Protein AF-A0A378SLG9-F1 (afdb_monomer)

pLDDT: mean 72.74, std 15.31, range [37.0, 95.31]

Organism: NCBI:txid1804

Foldseek 3Di:
DDDPPDCCVVDVPDDPPPPPDDPPDDDPPDDDDDFAKDDWDWDWDQDPVGIDTDTDIDGHDDDP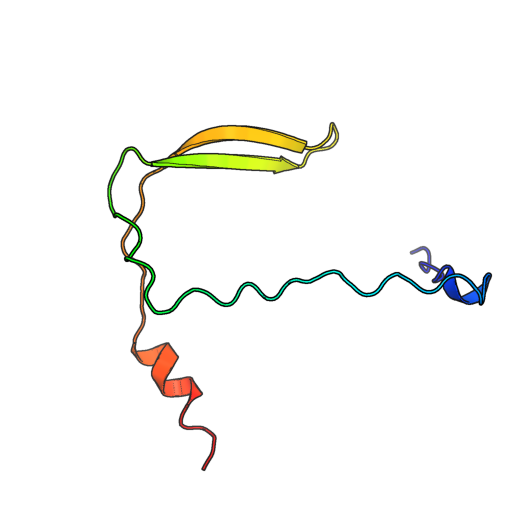DPVVVVVVVVPPPD

Structure (mmCIF, N/CA/C/O backbone)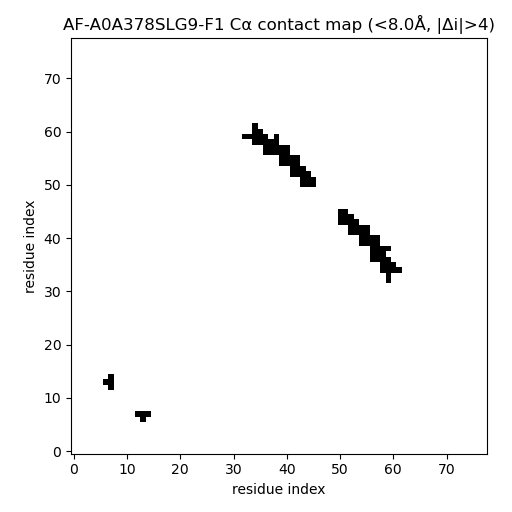:
data_AF-A0A378SLG9-F1
#
_entry.id   AF-A0A378SLG9-F1
#
loop_
_atom_site.group_PDB
_atom_site.id
_atom_site.type_symbol
_atom_site.label_atom_id
_atom_site.label_alt_id
_atom_site.label_comp_id
_atom_site.label_asym_id
_atom_site.label_entity_id
_atom_site.label_seq_id
_atom_site.pdbx_PDB_ins_code
_atom_site.Cartn_x
_atom_site.Cartn_y
_atom_site.Cartn_z
_atom_site.occupancy
_atom_site.B_iso_or_equiv
_atom_site.auth_seq_id
_atom_site.auth_comp_id
_atom_site.auth_asym_id
_atom_site.auth_atom_id
_atom_site.pdbx_PDB_model_num
ATOM 1 N N . MET A 1 1 ? -13.336 -10.234 32.856 1.00 37.00 1 MET A N 1
ATOM 2 C CA . MET A 1 1 ? -13.167 -10.618 31.443 1.00 37.00 1 MET A CA 1
ATOM 3 C C . MET A 1 1 ? -14.543 -11.061 30.995 1.00 37.00 1 MET A C 1
ATOM 5 O O . MET A 1 1 ? -14.969 -12.111 31.448 1.00 37.00 1 MET A O 1
ATOM 9 N N . SER A 1 2 ? -15.302 -10.201 30.312 1.00 46.81 2 SER A N 1
ATOM 10 C CA . SER A 1 2 ? -16.642 -10.583 29.852 1.00 46.81 2 SER A CA 1
ATOM 11 C C . SER A 1 2 ? -16.479 -11.517 28.668 1.00 46.81 2 SER A C 1
ATOM 13 O O . SER A 1 2 ? -15.850 -11.143 27.682 1.00 46.81 2 SER A O 1
ATOM 15 N N . GLU A 1 3 ? -16.995 -12.730 28.818 1.00 56.00 3 GLU A N 1
ATOM 16 C CA . GLU A 1 3 ? -17.174 -13.688 27.736 1.00 56.00 3 GLU A CA 1
ATOM 17 C C . GLU A 1 3 ? -18.032 -13.004 26.667 1.00 56.00 3 GLU A C 1
ATOM 19 O O . GLU A 1 3 ? -19.185 -12.644 26.912 1.00 56.00 3 GLU A O 1
ATOM 24 N N . GLU A 1 4 ? -17.439 -12.719 25.508 1.00 57.94 4 GLU A N 1
ATOM 25 C CA . GLU A 1 4 ? -18.178 -12.266 24.335 1.00 57.94 4 GLU A CA 1
ATOM 26 C C . GLU A 1 4 ? -19.070 -13.431 23.887 1.00 57.94 4 GLU A C 1
ATOM 28 O O . GLU A 1 4 ? -18.656 -14.270 23.091 1.00 57.94 4 GLU A O 1
ATOM 33 N N . HIS A 1 5 ? -20.274 -13.526 24.457 1.00 58.47 5 HIS A N 1
ATOM 34 C CA . HIS A 1 5 ? -21.291 -14.462 23.996 1.00 58.47 5 HIS A CA 1
ATOM 35 C C . HIS A 1 5 ? -21.584 -14.162 22.528 1.00 58.47 5 HIS A C 1
ATOM 37 O O . HIS A 1 5 ? -22.020 -13.059 22.180 1.00 58.47 5 HIS A O 1
ATOM 43 N N . ASP A 1 6 ? -21.317 -15.135 21.659 1.00 62.41 6 ASP A N 1
ATOM 44 C CA . ASP A 1 6 ? -21.641 -15.014 20.249 1.00 62.41 6 ASP A CA 1
ATOM 45 C C . ASP A 1 6 ? -23.162 -14.884 20.118 1.00 62.41 6 ASP A C 1
ATOM 47 O O . ASP A 1 6 ? -23.925 -15.725 20.592 1.00 62.41 6 ASP A O 1
ATOM 51 N N . LEU A 1 7 ? -23.619 -13.806 19.478 1.00 61.19 7 LEU A N 1
ATOM 52 C CA . LEU A 1 7 ? -25.044 -13.493 19.301 1.00 61.19 7 LEU A CA 1
ATOM 53 C C . LEU A 1 7 ? -25.811 -14.606 18.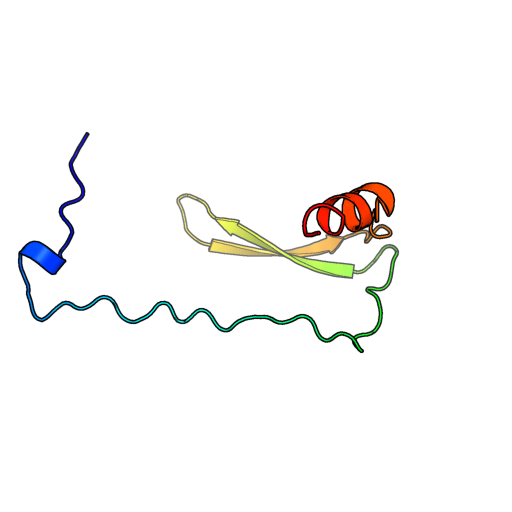557 1.00 61.19 7 LEU A C 1
ATOM 55 O O . LEU A 1 7 ? -27.041 -14.635 18.591 1.00 61.19 7 LEU A O 1
ATOM 59 N N . SER A 1 8 ? -25.082 -15.531 17.924 1.00 59.84 8 SER A N 1
ATOM 60 C CA . SER A 1 8 ? -25.591 -16.754 17.304 1.00 59.84 8 SER A CA 1
ATOM 61 C C . SER A 1 8 ? -26.218 -17.740 18.302 1.00 59.84 8 SER A C 1
ATOM 63 O O . SER A 1 8 ? -27.073 -18.530 17.907 1.00 59.84 8 SER A O 1
ATOM 65 N N . GLU A 1 9 ? -25.863 -17.680 19.592 1.00 62.94 9 GLU A N 1
ATOM 66 C CA . GLU A 1 9 ? -26.435 -18.551 20.629 1.00 62.94 9 GLU A CA 1
ATOM 67 C C . GLU A 1 9 ? -27.880 -18.169 20.989 1.00 62.94 9 GLU A C 1
ATOM 69 O O . GLU A 1 9 ? -28.680 -19.031 21.351 1.00 62.94 9 GLU A O 1
ATOM 74 N N . GLY A 1 10 ? -28.233 -16.881 20.883 1.00 65.06 10 GLY A N 1
ATOM 75 C CA . GLY A 1 10 ? -29.561 -16.366 21.243 1.00 65.06 10 GLY A CA 1
ATOM 76 C C . GLY A 1 10 ? -30.536 -16.246 20.071 1.00 65.06 10 GLY A C 1
ATOM 77 O O . GLY A 1 10 ? -31.746 -16.183 20.284 1.00 65.06 10 GLY A O 1
ATOM 78 N N . PHE A 1 11 ? -30.022 -16.219 18.839 1.00 68.56 11 PHE A N 1
ATOM 79 C CA . PHE A 1 11 ? -30.811 -15.969 17.639 1.00 68.56 11 PHE A CA 1
ATOM 80 C C . PHE A 1 11 ? -30.358 -16.904 16.508 1.00 68.56 11 PHE A C 1
ATOM 82 O O . PHE A 1 11 ? -29.433 -16.570 15.769 1.00 68.56 11 PHE A O 1
ATOM 89 N N . PRO A 1 12 ? -31.008 -18.068 16.319 1.00 65.38 12 PRO A N 1
ATOM 90 C CA . PRO A 1 12 ? -30.594 -19.064 15.321 1.00 65.38 12 PRO A CA 1
ATOM 91 C C . PRO A 1 12 ? -30.708 -18.568 13.866 1.00 65.38 12 PRO A C 1
ATOM 93 O O . PRO A 1 12 ? -30.158 -19.171 12.946 1.00 65.38 12 PRO A O 1
ATOM 96 N N . GLU A 1 13 ? -31.424 -17.465 13.657 1.00 66.81 13 GLU A N 1
ATOM 97 C CA . GLU A 1 13 ? -31.559 -16.742 12.390 1.00 66.81 13 GLU A CA 1
ATOM 98 C C . GLU A 1 13 ? -30.412 -15.754 12.115 1.00 66.81 13 GLU A C 1
ATOM 100 O O . GLU A 1 13 ? -30.199 -15.368 10.965 1.00 66.81 13 GLU A O 1
ATOM 105 N N . TYR A 1 14 ? -29.629 -15.381 13.135 1.00 63.47 14 TYR A N 1
ATOM 106 C CA . TYR A 1 14 ? -28.426 -14.572 12.963 1.00 63.47 14 TYR A CA 1
ATOM 107 C C . TYR A 1 14 ? -27.265 -15.449 12.497 1.00 63.47 14 TYR A C 1
ATOM 109 O O . TYR A 1 14 ? -26.453 -15.948 13.274 1.00 63.47 14 TYR A O 1
ATOM 117 N N . GLN A 1 15 ? -27.157 -15.594 11.181 1.00 64.56 15 GLN A N 1
ATOM 118 C CA . GLN A 1 15 ? -25.936 -16.056 10.537 1.00 64.56 15 GLN A CA 1
ATOM 119 C C . GLN A 1 15 ? -25.091 -14.827 10.210 1.00 64.56 15 GLN A C 1
ATOM 121 O O . GLN A 1 15 ? -25.560 -13.916 9.523 1.00 64.56 15 GLN A O 1
ATOM 126 N N . ARG A 1 16 ? -23.846 -14.770 10.709 1.00 65.00 16 ARG A N 1
ATOM 127 C CA . ARG A 1 16 ? -22.913 -13.723 10.270 1.00 65.00 16 ARG A CA 1
ATOM 128 C C . ARG A 1 16 ? -22.824 -13.805 8.7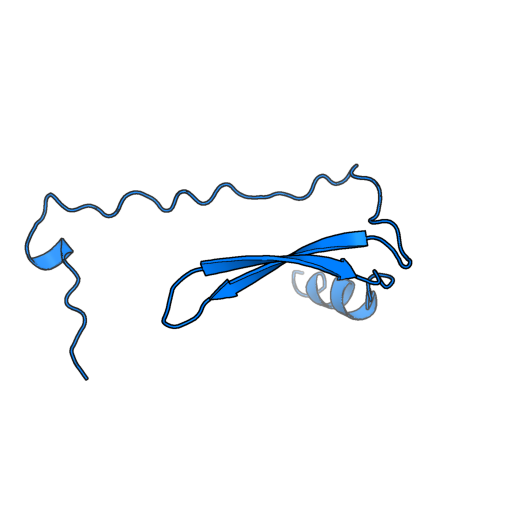44 1.00 65.00 16 ARG A C 1
ATOM 130 O O . ARG A 1 16 ? -22.634 -14.914 8.234 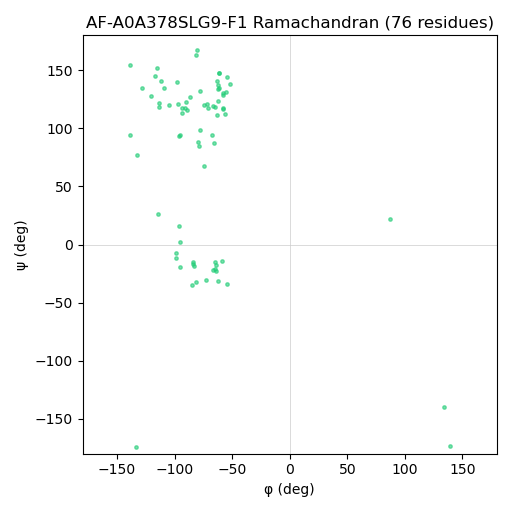1.00 65.00 16 ARG A O 1
ATOM 137 N N . PRO A 1 17 ? -22.962 -12.683 8.016 1.00 67.06 17 PRO A N 1
ATOM 138 C CA . PRO A 1 17 ? -22.749 -12.710 6.581 1.00 67.06 17 PRO A CA 1
ATOM 139 C C . PRO A 1 17 ? -21.361 -13.306 6.312 1.00 67.06 17 PRO A C 1
ATOM 141 O O . PRO A 1 17 ? -20.439 -13.089 7.115 1.00 67.06 17 PRO A O 1
ATOM 144 N N . PRO A 1 18 ? -21.200 -14.090 5.232 1.00 69.12 18 PRO A N 1
ATOM 145 C CA . PRO A 1 18 ? -19.885 -14.574 4.849 1.00 69.12 18 PRO A CA 1
ATOM 146 C C . PRO A 1 18 ? -18.946 -13.373 4.783 1.00 69.12 18 PRO A C 1
ATOM 148 O O . PRO A 1 18 ? -19.344 -12.293 4.339 1.00 69.12 18 PRO A O 1
ATOM 151 N N . ARG A 1 19 ? -17.719 -13.534 5.285 1.00 66.94 19 ARG A N 1
ATOM 152 C CA . ARG A 1 19 ? -16.740 -12.455 5.192 1.00 66.94 19 ARG A CA 1
ATOM 153 C C . ARG A 1 19 ? -16.572 -12.139 3.709 1.00 66.94 19 ARG A C 1
ATOM 155 O O . ARG A 1 19 ? -16.147 -13.011 2.954 1.00 66.94 19 ARG A O 1
ATOM 162 N N . ASP A 1 20 ? -16.928 -10.922 3.317 1.00 60.25 20 ASP A N 1
ATOM 163 C CA . ASP A 1 20 ? -16.757 -10.422 1.955 1.00 60.25 20 ASP A CA 1
ATOM 164 C C . ASP A 1 20 ? -15.271 -10.113 1.735 1.00 60.25 20 ASP A C 1
ATOM 166 O O . ASP A 1 20 ? -14.822 -8.970 1.730 1.00 60.25 20 ASP A O 1
ATOM 170 N N . ILE A 1 21 ? -14.460 -11.172 1.721 1.00 63.31 21 ILE A N 1
ATOM 171 C CA . ILE A 1 21 ? -13.032 -11.093 1.450 1.00 63.31 21 ILE A CA 1
ATOM 172 C C . ILE A 1 21 ? -12.891 -11.381 -0.031 1.00 63.31 21 ILE A C 1
ATOM 174 O O . ILE A 1 21 ? -12.830 -12.539 -0.444 1.00 63.31 21 ILE A O 1
ATOM 178 N N . VAL A 1 22 ? -12.850 -10.329 -0.838 1.00 65.12 22 VAL A N 1
ATOM 179 C CA . VAL A 1 22 ? -12.394 -10.456 -2.220 1.00 65.12 22 VAL A CA 1
ATOM 180 C C . VAL A 1 22 ? -10.904 -10.811 -2.163 1.00 65.12 22 VAL A C 1
ATOM 182 O O . VAL A 1 22 ? -10.123 -10.032 -1.607 1.00 65.12 22 VAL A O 1
ATOM 185 N N . PRO A 1 23 ? -10.469 -11.973 -2.688 1.00 60.97 23 PRO A N 1
ATOM 186 C CA . PRO A 1 23 ? -9.052 -12.276 -2.780 1.00 60.97 23 PRO A CA 1
ATOM 187 C C . PRO A 1 23 ? -8.398 -11.250 -3.705 1.00 60.97 23 PRO A C 1
ATOM 189 O O . PRO A 1 23 ? -8.644 -11.238 -4.910 1.00 60.97 23 PRO A O 1
ATOM 192 N N . HIS A 1 24 ? -7.558 -10.381 -3.150 1.00 61.19 24 HIS A N 1
ATOM 193 C CA . HIS A 1 24 ? -6.670 -9.555 -3.955 1.00 61.19 24 HIS A CA 1
ATOM 194 C C . HIS A 1 24 ? -5.484 -10.412 -4.395 1.00 61.19 24 HIS A C 1
ATOM 196 O O . HIS A 1 24 ? -4.442 -10.438 -3.743 1.00 61.19 24 HIS A O 1
ATOM 202 N N . THR A 1 25 ? -5.656 -11.153 -5.491 1.00 72.62 25 THR A N 1
ATOM 203 C CA . THR A 1 25 ? -4.517 -11.734 -6.202 1.00 72.62 25 THR A CA 1
ATOM 204 C C . THR A 1 25 ? -3.777 -10.587 -6.891 1.00 72.62 25 THR A C 1
ATOM 206 O O . THR A 1 25 ? -4.386 -9.903 -7.715 1.00 72.62 25 THR A O 1
ATOM 209 N N . PRO A 1 26 ? -2.506 -10.318 -6.545 1.00 67.69 26 PRO A N 1
ATOM 210 C CA . PRO A 1 26 ? -1.725 -9.324 -7.264 1.00 67.69 26 PRO A CA 1
ATOM 211 C C . PRO A 1 26 ? -1.589 -9.755 -8.728 1.00 67.69 26 PRO A C 1
ATOM 213 O O . PRO A 1 26 ? -1.333 -10.925 -9.012 1.00 67.69 26 PRO A O 1
ATOM 216 N N . ASP A 1 27 ? -1.790 -8.811 -9.642 1.00 79.62 27 ASP A N 1
ATOM 217 C CA . ASP A 1 27 ? -1.603 -9.034 -11.074 1.00 79.62 27 ASP A CA 1
ATOM 218 C C . ASP A 1 27 ? -0.113 -9.323 -11.349 1.00 79.62 27 ASP A C 1
ATOM 220 O O . ASP A 1 27 ? 0.729 -8.472 -11.038 1.00 79.62 27 ASP A O 1
ATOM 224 N N . PRO A 1 28 ? 0.244 -10.513 -11.875 1.00 75.38 28 PRO A N 1
ATOM 225 C CA . PRO A 1 28 ? 1.635 -10.865 -12.148 1.00 75.38 28 PRO A CA 1
ATOM 226 C C . PRO A 1 28 ? 2.259 -10.013 -13.261 1.00 75.38 28 PRO A C 1
ATOM 228 O O . PRO A 1 28 ? 3.483 -9.891 -13.302 1.00 75.38 28 PRO A O 1
ATOM 231 N N . ASP A 1 29 ? 1.438 -9.416 -14.129 1.00 81.62 29 ASP A N 1
ATOM 232 C CA . ASP A 1 29 ? 1.870 -8.571 -15.243 1.00 81.62 29 ASP A CA 1
ATOM 233 C C . ASP A 1 29 ? 1.852 -7.074 -14.882 1.00 81.62 29 ASP A C 1
ATOM 235 O O . ASP A 1 29 ? 2.172 -6.220 -15.719 1.00 81.62 29 ASP A O 1
ATOM 239 N N . ALA A 1 30 ? 1.509 -6.726 -13.635 1.00 80.88 30 ALA A N 1
ATOM 240 C CA . ALA A 1 30 ? 1.546 -5.344 -13.188 1.00 80.88 30 ALA A CA 1
ATOM 241 C C . ALA A 1 30 ? 2.978 -4.783 -13.258 1.00 80.88 30 ALA A C 1
ATOM 243 O O . ALA A 1 30 ? 3.940 -5.440 -12.841 1.00 80.88 30 ALA A O 1
ATOM 244 N N . PRO A 1 31 ? 3.151 -3.538 -13.742 1.00 79.25 31 PRO A N 1
ATOM 245 C CA . PRO A 1 31 ? 4.452 -2.895 -13.721 1.00 79.25 31 PRO A CA 1
ATOM 246 C C . PRO A 1 31 ? 4.947 -2.745 -12.274 1.00 79.25 31 PRO A C 1
ATOM 248 O O . PRO A 1 31 ? 4.145 -2.528 -11.358 1.00 79.25 31 PRO A O 1
ATOM 251 N N . PRO A 1 32 ? 6.270 -2.817 -12.045 1.00 78.94 32 PRO A N 1
ATOM 252 C CA . PRO A 1 32 ? 6.825 -2.621 -10.715 1.00 78.94 32 PRO A CA 1
ATOM 253 C C . PRO A 1 32 ? 6.497 -1.217 -10.199 1.00 78.94 32 PRO A C 1
ATOM 255 O O . PRO A 1 32 ? 6.456 -0.252 -10.967 1.00 78.94 32 PRO A O 1
ATOM 258 N N . LEU A 1 33 ? 6.317 -1.098 -8.880 1.00 77.38 33 LEU A N 1
ATOM 259 C CA . LEU A 1 33 ? 6.116 0.201 -8.245 1.00 77.38 33 LEU A CA 1
ATOM 260 C C . LEU A 1 33 ? 7.308 1.126 -8.550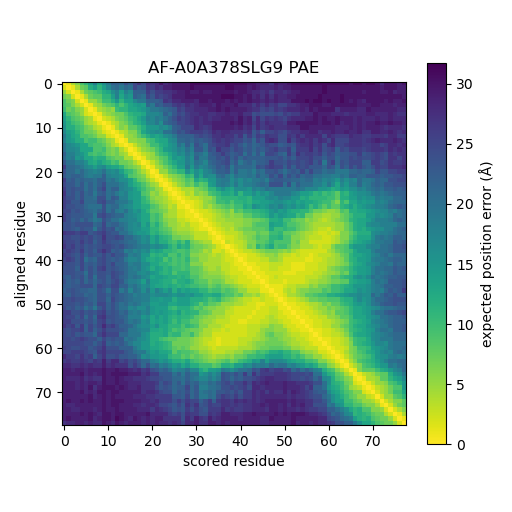 1.00 77.38 33 LEU A C 1
ATOM 262 O O . LEU A 1 33 ? 8.462 0.712 -8.372 1.00 77.38 33 LEU A O 1
ATOM 266 N N . PRO A 1 34 ? 7.061 2.369 -9.001 1.00 81.94 34 PRO A N 1
ATOM 267 C CA . PRO A 1 34 ? 8.128 3.332 -9.224 1.00 81.94 34 PRO A CA 1
ATOM 268 C C . PRO A 1 34 ? 8.833 3.638 -7.899 1.00 81.94 34 PRO A C 1
ATOM 270 O O . PRO A 1 34 ? 8.193 3.855 -6.875 1.00 81.94 34 PRO A O 1
ATOM 273 N N . THR A 1 35 ? 10.165 3.635 -7.918 1.00 87.25 35 THR A N 1
ATOM 274 C CA . THR A 1 35 ? 10.987 3.970 -6.748 1.00 87.25 35 THR A CA 1
ATOM 275 C C . THR A 1 35 ? 11.441 5.417 -6.811 1.00 87.25 35 THR A C 1
ATOM 277 O O . THR A 1 35 ? 11.891 5.861 -7.870 1.00 87.25 35 THR A O 1
ATOM 280 N N . GLY A 1 36 ? 11.439 6.112 -5.677 1.00 85.62 36 GLY A N 1
ATOM 281 C CA . GLY A 1 36 ? 11.874 7.503 -5.591 1.00 85.62 36 GLY A CA 1
ATOM 282 C C . GLY A 1 36 ? 10.984 8.365 -4.693 1.00 85.62 36 GLY A C 1
ATOM 283 O O . GLY A 1 36 ? 10.121 7.836 -3.991 1.00 85.62 36 GLY A O 1
ATOM 284 N N . PRO A 1 37 ? 11.234 9.686 -4.659 1.00 88.31 37 PRO A N 1
ATOM 285 C CA . PRO A 1 37 ? 10.400 10.653 -3.949 1.00 88.31 37 PRO A CA 1
ATOM 286 C C . PRO A 1 37 ? 9.153 11.050 -4.759 1.00 88.31 37 PRO A C 1
ATOM 288 O O . PRO A 1 37 ? 9.101 10.841 -5.969 1.00 88.31 37 PRO A O 1
ATOM 291 N N . GLY A 1 38 ? 8.201 11.715 -4.097 1.00 81.88 38 GLY A N 1
ATOM 292 C CA . GLY A 1 38 ? 7.068 12.380 -4.757 1.00 81.88 38 GLY A CA 1
ATOM 293 C C . GLY A 1 38 ? 5.858 11.483 -5.013 1.00 81.88 38 GLY A C 1
ATOM 294 O O . GLY A 1 38 ? 5.051 11.780 -5.891 1.00 81.88 38 GLY A O 1
ATOM 295 N N . HIS A 1 39 ? 5.723 10.377 -4.277 1.00 84.25 39 HIS A N 1
ATOM 296 C CA . HIS A 1 39 ? 4.530 9.538 -4.350 1.00 84.25 39 HIS A CA 1
ATOM 297 C C . HIS A 1 39 ? 3.508 9.988 -3.314 1.00 84.25 39 HIS A C 1
ATOM 299 O O . HIS A 1 39 ? 3.772 9.908 -2.116 1.00 84.25 39 HIS A O 1
ATOM 305 N N . THR A 1 40 ? 2.337 10.430 -3.765 1.00 89.31 40 THR A N 1
ATOM 306 C CA . THR A 1 40 ? 1.216 10.715 -2.869 1.00 89.31 40 THR A CA 1
ATOM 307 C C . THR A 1 40 ? 0.647 9.403 -2.343 1.00 89.31 40 THR A C 1
ATOM 309 O O . THR A 1 40 ? 0.211 8.548 -3.114 1.00 89.31 40 THR A O 1
ATOM 312 N N . VAL A 1 41 ? 0.659 9.244 -1.026 1.00 88.75 41 VAL A N 1
ATOM 313 C CA . VAL A 1 41 ? 0.036 8.128 -0.318 1.00 88.75 41 VAL A CA 1
ATOM 314 C C . VAL A 1 41 ? -1.062 8.658 0.588 1.00 88.75 41 VAL A C 1
ATOM 316 O O . VAL A 1 41 ? -0.942 9.737 1.168 1.00 88.75 41 VAL A O 1
ATOM 319 N N . THR A 1 42 ? -2.132 7.886 0.730 1.00 92.00 42 THR A N 1
ATOM 320 C CA . THR A 1 42 ? -3.164 8.160 1.728 1.00 92.00 42 THR A CA 1
ATOM 321 C C . THR A 1 42 ? -2.783 7.451 3.018 1.00 92.00 42 THR A C 1
ATOM 323 O O . THR A 1 42 ? -2.703 6.224 3.061 1.00 92.00 42 THR A O 1
ATOM 326 N N . VAL A 1 43 ? -2.530 8.225 4.067 1.00 90.06 43 VAL A N 1
ATOM 327 C CA . VAL A 1 43 ? -2.314 7.713 5.418 1.00 90.06 43 VAL A CA 1
ATOM 328 C C . VAL A 1 43 ? -3.654 7.733 6.130 1.00 90.06 43 VAL A C 1
ATOM 330 O O . VAL A 1 43 ? -4.247 8.797 6.305 1.00 90.06 43 VAL A O 1
ATOM 333 N N . THR A 1 44 ? -4.133 6.556 6.515 1.00 93.25 44 THR A N 1
ATOM 334 C CA . THR A 1 44 ? -5.364 6.402 7.289 1.00 93.25 44 THR A CA 1
ATOM 335 C C . THR A 1 44 ? -5.009 6.077 8.732 1.00 93.25 44 THR A C 1
ATOM 337 O O . THR A 1 44 ? -4.366 5.063 9.004 1.00 93.25 44 THR A O 1
ATOM 340 N N . GLU A 1 45 ? -5.440 6.935 9.649 1.00 92.88 45 GLU A N 1
ATOM 341 C CA . GLU A 1 45 ? -5.238 6.798 11.087 1.00 92.88 45 GLU A CA 1
ATOM 342 C C . GLU A 1 45 ? -6.577 6.534 11.778 1.00 92.88 45 GLU A C 1
ATOM 344 O O . GLU A 1 45 ? -7.609 7.105 11.413 1.00 92.88 45 GLU A O 1
ATOM 349 N N . PHE A 1 46 ? -6.548 5.647 12.773 1.00 95.31 46 PHE A N 1
ATOM 350 C CA . PHE A 1 46 ? -7.698 5.284 13.594 1.00 95.31 46 PHE A CA 1
ATOM 351 C C . PHE A 1 46 ? -7.440 5.754 15.022 1.00 95.31 46 PHE A C 1
ATOM 353 O O . PHE A 1 46 ? -6.458 5.335 15.638 1.00 95.31 46 PHE A O 1
ATOM 360 N N . ASP A 1 47 ? -8.318 6.601 15.546 1.00 91.31 47 ASP A N 1
ATOM 361 C CA . ASP A 1 47 ? -8.244 7.116 16.910 1.00 91.31 47 ASP A CA 1
ATOM 362 C C . 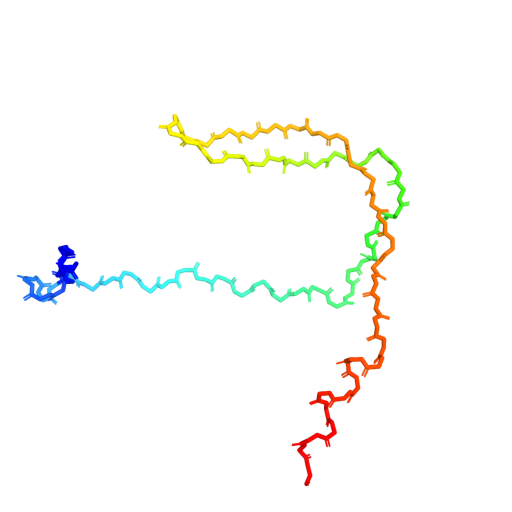ASP A 1 47 ? -9.609 7.041 17.621 1.00 91.31 47 ASP A C 1
ATOM 364 O O . ASP A 1 47 ? -10.575 6.469 17.111 1.00 91.31 47 ASP A O 1
ATOM 368 N N . GLU A 1 48 ? -9.686 7.590 18.836 1.00 90.12 48 GLU A N 1
ATOM 369 C CA . GLU A 1 48 ? -10.919 7.622 19.636 1.00 90.12 48 GLU A CA 1
ATOM 370 C C . GLU A 1 48 ? -12.050 8.461 19.010 1.00 90.12 48 GLU A C 1
ATOM 372 O O . GLU A 1 48 ? -13.212 8.297 19.381 1.00 90.12 48 GLU A O 1
ATOM 377 N N . ASN A 1 49 ? -11.727 9.334 18.052 1.00 89.75 49 ASN A N 1
ATOM 378 C CA . ASN A 1 49 ? -12.659 10.225 17.365 1.00 89.75 49 ASN A CA 1
ATOM 379 C C . ASN A 1 49 ? -13.102 9.676 15.999 1.00 89.75 49 ASN A C 1
ATOM 381 O O . ASN A 1 49 ? -14.056 10.196 15.415 1.00 89.75 49 ASN A O 1
ATOM 385 N N . GLY A 1 50 ? -12.452 8.626 15.493 1.00 88.81 50 GLY A N 1
ATOM 386 C CA . GLY A 1 50 ? -12.853 7.912 14.288 1.00 88.81 50 GLY A CA 1
ATOM 387 C C . GLY A 1 50 ? -11.694 7.636 13.335 1.00 88.81 50 GLY A C 1
ATOM 388 O O . GLY A 1 50 ? -10.609 7.232 13.743 1.00 88.81 50 GLY A O 1
ATOM 389 N N . VAL A 1 51 ? -11.964 7.785 12.036 1.00 95.12 51 VAL A N 1
ATOM 390 C CA . VAL A 1 51 ? -11.006 7.506 10.959 1.00 95.12 51 VAL A CA 1
ATOM 391 C C . VAL A 1 51 ? -10.648 8.808 10.264 1.00 95.12 51 VAL A C 1
ATOM 393 O O . VAL A 1 51 ? -11.512 9.440 9.655 1.00 95.12 51 VAL A O 1
ATOM 396 N N . THR A 1 52 ? -9.373 9.178 10.305 1.00 94.50 52 THR A N 1
ATOM 397 C CA . THR A 1 52 ? -8.852 10.338 9.575 1.00 94.50 52 THR A CA 1
ATOM 398 C C . THR A 1 52 ? -7.973 9.852 8.434 1.00 94.50 52 THR A C 1
ATOM 400 O O . THR A 1 52 ? -7.168 8.942 8.607 1.00 94.50 52 THR A O 1
ATOM 403 N N . SER A 1 53 ? -8.141 10.426 7.242 1.00 94.81 53 SER A N 1
ATOM 404 C CA . SER A 1 53 ? -7.294 10.129 6.083 1.00 94.81 53 SER A CA 1
ATOM 405 C C . SER A 1 53 ? -6.615 11.399 5.595 1.00 94.81 53 SER A C 1
ATOM 407 O O . SER A 1 53 ? -7.289 12.397 5.342 1.00 94.81 53 SER A O 1
ATOM 409 N N . THR A 1 54 ? -5.294 11.347 5.453 1.00 95.00 54 THR A N 1
ATOM 410 C CA . THR A 1 54 ? -4.463 12.483 5.041 1.00 95.00 54 THR A CA 1
ATOM 411 C C . THR A 1 54 ? -3.578 12.076 3.871 1.00 95.00 54 THR A C 1
ATOM 413 O O . THR A 1 54 ? -2.964 11.010 3.892 1.00 95.00 54 THR A O 1
ATOM 416 N N . GLU A 1 55 ? -3.497 12.920 2.844 1.00 95.19 55 GLU A N 1
ATOM 417 C CA . GLU A 1 55 ? -2.534 12.744 1.756 1.00 95.19 55 GLU A CA 1
ATOM 418 C C . GLU A 1 55 ? -1.145 13.211 2.200 1.00 95.19 55 GLU A C 1
ATOM 420 O O . GLU A 1 55 ? -0.988 14.293 2.765 1.00 95.19 55 GLU A O 1
ATOM 425 N N . SER A 1 56 ? -0.130 12.391 1.943 1.00 90.75 56 SER A N 1
ATOM 426 C CA . SER A 1 56 ? 1.261 12.679 2.284 1.00 90.75 56 SER A CA 1
ATOM 427 C C . SER A 1 56 ? 2.193 12.260 1.153 1.00 90.75 56 SER A C 1
ATOM 429 O O . SER A 1 56 ? 1.871 11.361 0.377 1.00 90.75 56 SER A O 1
ATOM 431 N N . GLU A 1 57 ? 3.360 12.892 1.056 1.00 92.00 57 GLU A N 1
ATOM 432 C CA . GLU A 1 57 ? 4.411 12.461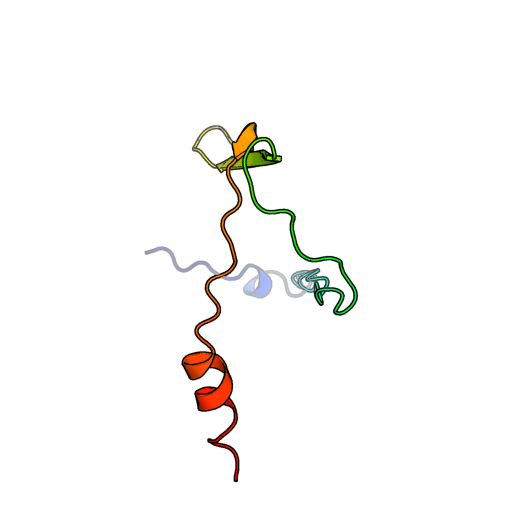 0.137 1.00 92.00 57 GLU A CA 1
ATOM 433 C C . GLU A 1 57 ? 5.285 11.388 0.792 1.00 92.00 57 GLU A C 1
ATOM 435 O O . GLU A 1 57 ? 5.846 11.582 1.871 1.00 92.00 57 GLU A O 1
ATOM 440 N N . ALA A 1 58 ? 5.438 10.256 0.110 1.00 87.62 58 ALA A N 1
ATOM 441 C CA . ALA A 1 58 ? 6.280 9.150 0.530 1.00 87.62 58 ALA A CA 1
ATOM 442 C C . ALA A 1 58 ? 7.451 8.925 -0.432 1.00 87.62 58 ALA A C 1
ATOM 444 O O . ALA A 1 58 ? 7.383 9.184 -1.638 1.00 87.62 58 ALA A O 1
ATOM 445 N N . PHE A 1 59 ? 8.531 8.381 0.129 1.00 89.62 59 PHE A N 1
ATOM 446 C CA . PHE A 1 59 ? 9.646 7.829 -0.625 1.00 89.62 59 PHE A CA 1
ATOM 447 C C . PHE A 1 59 ? 9.483 6.311 -0.737 1.00 89.62 59 PHE A C 1
ATOM 449 O O . PHE A 1 59 ? 9.459 5.614 0.279 1.00 89.62 59 PHE A O 1
ATOM 456 N N . ILE A 1 60 ? 9.406 5.791 -1.963 1.00 87.56 60 ILE A N 1
ATOM 457 C CA . ILE A 1 60 ? 9.301 4.349 -2.213 1.00 87.56 60 ILE A CA 1
ATOM 458 C C . ILE A 1 60 ? 10.703 3.778 -2.434 1.00 87.56 60 ILE A C 1
ATOM 460 O O . ILE A 1 60 ? 11.372 4.083 -3.425 1.00 87.56 60 ILE A O 1
ATOM 464 N N . THR A 1 61 ? 11.149 2.933 -1.502 1.00 83.06 61 THR A N 1
ATOM 465 C CA . THR A 1 61 ? 12.397 2.170 -1.640 1.00 83.06 61 THR A CA 1
ATOM 466 C C . THR A 1 61 ? 12.200 0.921 -2.503 1.00 83.06 61 THR A C 1
ATOM 468 O O . THR A 1 61 ? 11.080 0.463 -2.726 1.00 83.06 61 THR A O 1
ATOM 471 N N . ARG A 1 62 ? 13.304 0.338 -2.982 1.00 79.31 62 ARG A N 1
ATOM 472 C CA . ARG A 1 62 ? 13.279 -0.965 -3.660 1.00 79.31 62 ARG A CA 1
ATOM 473 C C . ARG A 1 62 ? 12.804 -2.043 -2.689 1.00 79.31 62 ARG A C 1
ATOM 475 O O . ARG A 1 62 ? 13.210 -2.051 -1.527 1.00 79.31 62 ARG A O 1
ATOM 482 N N . ALA A 1 63 ? 11.995 -2.976 -3.185 1.00 74.44 63 ALA A N 1
ATOM 483 C CA . ALA A 1 63 ? 11.592 -4.140 -2.411 1.00 74.44 63 ALA A CA 1
ATOM 484 C C . ALA A 1 63 ? 12.831 -4.931 -1.959 1.00 74.44 63 ALA A C 1
ATOM 486 O O . ALA A 1 63 ? 13.686 -5.282 -2.776 1.00 74.44 63 ALA A O 1
ATOM 487 N N . ILE A 1 64 ? 12.919 -5.223 -0.660 1.00 74.94 64 ILE A N 1
ATOM 488 C CA . ILE A 1 64 ? 13.931 -6.134 -0.124 1.00 74.94 64 ILE A CA 1
ATOM 489 C C . ILE A 1 64 ? 13.442 -7.547 -0.425 1.00 74.94 64 ILE A C 1
ATOM 491 O O . ILE A 1 64 ? 12.587 -8.088 0.270 1.00 74.94 64 ILE A O 1
ATOM 495 N N . THR A 1 65 ? 13.957 -8.133 -1.498 1.00 65.88 65 THR A N 1
ATOM 496 C CA . THR A 1 65 ? 13.761 -9.549 -1.800 1.00 65.88 65 THR A CA 1
ATOM 497 C C . THR A 1 65 ? 14.976 -10.302 -1.274 1.00 65.88 65 THR A C 1
ATOM 499 O O . THR A 1 65 ? 15.996 -10.40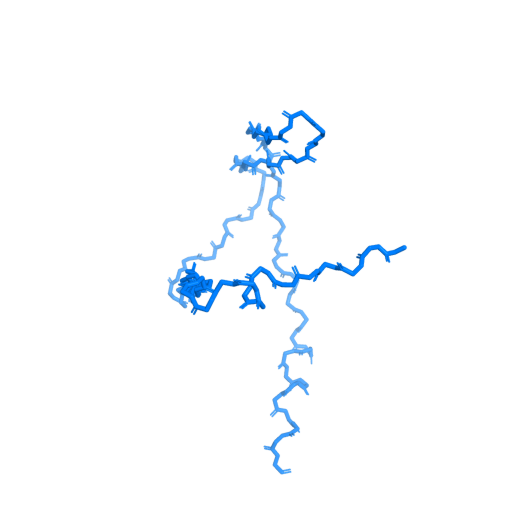5 -1.950 1.00 65.88 65 THR A O 1
ATOM 502 N N . ASN A 1 66 ? 14.900 -10.821 -0.045 1.00 59.75 66 ASN A N 1
ATOM 503 C CA . ASN A 1 66 ? 15.815 -11.890 0.355 1.00 59.75 66 ASN A CA 1
ATOM 504 C C . ASN A 1 66 ? 15.440 -13.117 -0.476 1.00 59.75 66 ASN A C 1
ATOM 506 O O . ASN A 1 66 ? 14.512 -13.848 -0.134 1.00 59.75 66 ASN A O 1
ATOM 510 N N . LEU A 1 67 ? 16.128 -13.308 -1.602 1.00 56.78 67 LEU A N 1
ATOM 511 C CA . LEU A 1 67 ? 15.940 -14.479 -2.456 1.00 56.78 67 LEU A CA 1
ATOM 512 C C . LEU A 1 67 ? 16.114 -15.784 -1.655 1.00 56.78 67 LEU A C 1
ATOM 514 O O . LEU A 1 67 ? 15.359 -16.726 -1.877 1.00 56.78 67 LEU A O 1
ATOM 518 N N . ASP A 1 68 ? 17.007 -15.810 -0.661 1.00 57.91 68 ASP A N 1
ATOM 519 C CA . ASP A 1 68 ? 17.249 -16.990 0.182 1.00 57.91 68 ASP A CA 1
ATOM 520 C C . ASP A 1 68 ? 16.022 -17.444 1.009 1.00 57.91 68 ASP A C 1
ATOM 522 O O . ASP A 1 68 ? 15.835 -18.643 1.212 1.00 57.91 68 ASP A O 1
ATOM 526 N N . ASP A 1 69 ? 15.128 -16.538 1.432 1.00 56.22 69 ASP A N 1
ATOM 527 C CA . ASP A 1 69 ? 13.928 -16.890 2.224 1.00 56.22 69 ASP A CA 1
ATOM 528 C C . ASP A 1 69 ? 12.733 -17.348 1.362 1.00 56.22 69 ASP A C 1
ATOM 530 O O . ASP A 1 69 ? 11.759 -17.921 1.869 1.00 56.22 69 ASP A O 1
ATOM 534 N N . LEU A 1 70 ? 12.785 -17.085 0.052 1.00 52.72 70 LEU A N 1
ATOM 535 C CA . LEU A 1 70 ? 11.773 -17.515 -0.917 1.00 52.72 70 LEU A CA 1
ATOM 536 C C . LEU A 1 70 ? 12.031 -18.942 -1.419 1.00 52.72 70 LEU A C 1
ATOM 538 O O . LEU A 1 70 ? 11.070 -19.683 -1.605 1.00 52.72 70 LEU A O 1
ATOM 542 N N . TYR A 1 71 ? 13.295 -19.355 -1.567 1.00 55.12 71 TYR A N 1
ATOM 543 C CA . TYR A 1 71 ? 13.641 -20.722 -1.985 1.00 55.12 71 TYR A CA 1
ATOM 544 C C . TYR A 1 71 ? 13.615 -21.735 -0.832 1.00 55.12 71 TYR A C 1
ATOM 546 O O . TYR A 1 71 ? 13.177 -22.863 -1.026 1.00 55.12 71 TYR A O 1
ATOM 554 N N . ARG A 1 72 ? 13.937 -21.330 0.405 1.00 52.56 72 ARG A N 1
ATOM 555 C CA . ARG A 1 72 ? 13.924 -22.244 1.565 1.00 52.56 72 ARG A CA 1
ATOM 556 C C . ARG A 1 72 ? 12.537 -22.791 1.930 1.00 52.56 72 ARG A C 1
ATOM 558 O O . ARG A 1 72 ? 12.450 -23.807 2.610 1.00 52.56 72 ARG A O 1
ATOM 565 N N . ARG A 1 73 ? 11.454 -22.121 1.515 1.00 49.94 73 ARG A N 1
ATOM 566 C CA . ARG A 1 73 ? 10.071 -22.567 1.766 1.00 49.94 73 ARG A CA 1
ATOM 567 C C . ARG A 1 73 ? 9.559 -23.609 0.770 1.00 49.94 73 ARG A C 1
ATOM 569 O O . ARG A 1 73 ? 8.591 -24.281 1.099 1.00 49.94 73 ARG A O 1
ATOM 576 N N . ASN A 1 74 ? 10.194 -23.753 -0.394 1.00 48.53 74 ASN A N 1
ATOM 577 C CA . ASN A 1 74 ? 9.730 -24.669 -1.442 1.00 48.53 74 ASN A CA 1
ATOM 578 C C . ASN A 1 74 ? 10.480 -26.012 -1.460 1.00 48.53 74 ASN A C 1
ATOM 580 O O . ASN A 1 74 ? 10.049 -26.919 -2.158 1.00 48.53 74 ASN A O 1
ATOM 584 N N . ASP A 1 75 ? 11.546 -26.163 -0.666 1.00 53.12 75 ASP A N 1
ATOM 585 C CA . ASP A 1 75 ? 12.356 -27.392 -0.602 1.00 53.12 75 ASP A CA 1
ATOM 586 C C . ASP A 1 75 ? 11.948 -28.340 0.551 1.00 53.12 75 ASP A C 1
ATOM 588 O O . ASP A 1 75 ? 12.722 -29.208 0.944 1.00 53.12 75 ASP A O 1
ATOM 592 N N . THR A 1 76 ? 10.765 -28.165 1.161 1.00 50.75 76 THR A N 1
ATOM 593 C CA . THR A 1 76 ? 10.265 -29.053 2.246 1.00 50.75 76 THR A CA 1
ATOM 594 C C . THR A 1 76 ? 9.012 -29.846 1.853 1.00 50.75 76 THR A C 1
ATOM 596 O O . THR A 1 76 ? 8.237 -30.228 2.723 1.00 50.75 76 THR A O 1
ATOM 599 N N . ASP A 1 77 ? 8.822 -30.099 0.557 1.00 53.25 77 ASP A N 1
ATOM 600 C CA . ASP A 1 77 ? 7.852 -31.071 0.034 1.00 53.25 77 ASP A CA 1
ATOM 601 C C . ASP A 1 77 ? 8.546 -31.947 -1.032 1.00 53.25 77 ASP A C 1
ATOM 603 O O . ASP A 1 77 ? 8.386 -31.728 -2.232 1.00 53.25 77 ASP A O 1
ATOM 607 N N . ASP A 1 78 ? 9.359 -32.910 -0.582 1.00 47.34 78 ASP A N 1
ATOM 608 C CA . ASP A 1 78 ? 9.651 -34.179 -1.282 1.00 47.34 78 ASP A CA 1
ATOM 609 C C . ASP A 1 78 ? 9.973 -35.276 -0.248 1.00 47.34 78 ASP A C 1
ATOM 611 O O . ASP A 1 78 ? 10.815 -35.021 0.652 1.00 47.34 78 ASP A O 1
#

Solvent-accessible surface area (backbone atoms only — not comparable to full-atom values): 5571 Å² total; per-residue (Å²): 133,83,78,81,73,60,67,51,79,84,32,90,83,55,67,78,72,77,80,88,70,76,81,82,73,78,66,88,82,58,78,77,82,80,64,44,75,81,40,81,40,78,49,75,47,79,57,100,90,43,79,48,76,44,82,42,77,40,71,39,73,79,82,86,74,64,63,70,70,64,55,65,70,68,75,79,79,130

Secondary structure (DSSP, 8-state):
------GGGT-TT-PPPPP-----PPPTTSPPPPPEEEEEEEEEEEETTEEEEEEEEEEEPPP---HHHHHTTTSS--

Mean predicted aligned error: 16.71 Å

Nearest PDB structures (foldseek):
  8gzu-assembly1_0G  TM=3.963E-01  e=1.585E+00  Tetrahymena thermophila SB210
  2fdo-assembly1_A  TM=4.056E-01  e=5.709E+00  Archaeoglobus fulgidus DSM 4304
  7ane-assembly1_av  TM=3.450E-01  e=6.490E+00  Leishmania major

Radius of gyration: 21.55 Å; Cα contacts (8 Å, |Δi|>4): 49; chains: 1; bounding box: 49×47×47 Å

Sequence (78 aa):
MSEEHDLSEGFPEYQRPPRDIVPHTPDPDAPPLPTGPGHTVTVTEFDENGVTSTESEAFITRAITNLDDLYRRNDTDD